Protein AF-A0A519ITE6-F1 (afdb_monomer_lite)

Radius of gyration: 18.7 Å; chains: 1; bounding box: 41×20×50 Å

Foldseek 3Di:
DVLLVVLLVLLVVLLVLLVVLVVLVVVLVVCVVVVHDPVVSVVSVVVNVVCVVVNVVSNVSSVVSNVCSVVSSVVVVVVCVVVPD

pLDDT: mean 76.42, std 9.8, range [41.59, 87.0]

Sequence (85 aa):
MLALVLVRFLGLIGLLFGILWFATLLLAGVISAVGVPEWVTTAIWGYTAHGFLSGPLWFAAGMLLLKMSGPLSQFVAKGTQNDGV

Structure (mmCIF, N/CA/C/O backbone):
data_AF-A0A519ITE6-F1
#
_entry.id   AF-A0A519ITE6-F1
#
loop_
_atom_site.group_PDB
_atom_site.id
_atom_site.type_symbol
_atom_site.label_atom_id
_atom_site.label_alt_id
_atom_site.label_comp_id
_atom_site.label_asym_id
_atom_site.label_entity_id
_atom_site.label_seq_id
_atom_site.pdbx_PDB_ins_code
_atom_site.Cartn_x
_atom_site.Cartn_y
_atom_site.Cartn_z
_atom_site.occupancy
_atom_site.B_iso_or_equiv
_atom_site.auth_seq_id
_atom_site.auth_comp_id
_atom_site.auth_asym_id
_atom_site.auth_atom_id
_atom_site.pdbx_PDB_model_num
ATOM 1 N N . MET A 1 1 ? -21.916 -4.204 18.981 1.00 59.94 1 MET A N 1
ATOM 2 C CA . MET A 1 1 ? -21.582 -5.144 17.881 1.00 59.94 1 MET A CA 1
ATOM 3 C C . MET A 1 1 ? -21.354 -4.438 16.546 1.00 59.94 1 MET A C 1
ATOM 5 O O . MET A 1 1 ? -20.317 -4.672 15.943 1.00 59.94 1 MET A O 1
ATOM 9 N N . LEU A 1 2 ? -22.255 -3.551 16.110 1.00 72.38 2 LEU A N 1
ATOM 10 C CA . LEU A 1 2 ? -22.194 -2.899 14.791 1.00 72.38 2 LEU A CA 1
ATOM 11 C C . LEU A 1 2 ? -20.900 -2.083 14.550 1.00 72.38 2 LEU A C 1
ATOM 13 O O . LEU A 1 2 ? -20.284 -2.207 13.497 1.00 72.38 2 LEU A O 1
ATOM 17 N N . ALA A 1 3 ? -20.406 -1.363 15.567 1.00 67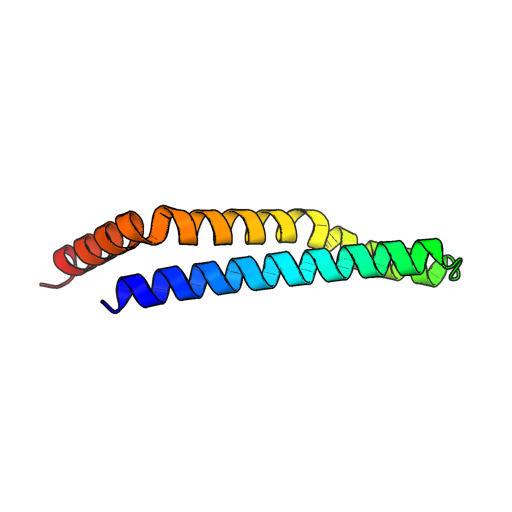.75 3 ALA A N 1
ATOM 18 C CA . ALA A 1 3 ? -19.144 -0.613 15.494 1.00 67.75 3 ALA A CA 1
ATOM 19 C C . ALA A 1 3 ? -17.907 -1.498 15.237 1.00 67.75 3 ALA A C 1
ATOM 21 O O . ALA A 1 3 ? -17.013 -1.122 14.486 1.00 67.75 3 ALA A O 1
ATOM 22 N N . LEU A 1 4 ? -17.858 -2.702 15.814 1.00 72.75 4 LEU A N 1
ATOM 23 C CA . LEU A 1 4 ? -16.735 -3.627 15.628 1.00 72.75 4 LEU A CA 1
ATOM 24 C C . LEU A 1 4 ? -16.722 -4.219 14.212 1.00 72.75 4 LEU A C 1
ATOM 26 O O . LEU A 1 4 ? -15.653 -4.400 13.629 1.00 72.75 4 LEU A O 1
ATOM 30 N N . VAL A 1 5 ? -17.904 -4.473 13.641 1.00 79.12 5 VAL A N 1
ATOM 31 C CA . VAL A 1 5 ? -18.050 -4.925 12.249 1.00 79.12 5 VAL A CA 1
ATOM 32 C C . VAL A 1 5 ? -17.605 -3.829 11.279 1.00 79.12 5 VAL A C 1
ATOM 34 O O . VAL A 1 5 ? -16.816 -4.111 10.383 1.00 79.12 5 VAL A O 1
ATOM 37 N N . LEU A 1 6 ? -18.023 -2.578 11.501 1.00 77.38 6 LEU A N 1
ATOM 38 C CA . LEU A 1 6 ? -17.618 -1.426 10.683 1.00 77.38 6 LEU A CA 1
ATOM 39 C C . LEU A 1 6 ? -16.103 -1.200 10.686 1.00 77.38 6 LEU A C 1
ATOM 41 O O . LEU A 1 6 ? -15.501 -1.068 9.623 1.00 77.38 6 LEU A O 1
ATOM 45 N N . VAL A 1 7 ? -15.468 -1.206 11.861 1.00 76.06 7 VAL A N 1
ATOM 46 C CA . VAL A 1 7 ? -14.013 -0.995 11.974 1.00 76.06 7 VAL A CA 1
ATOM 47 C C . VAL A 1 7 ? -13.237 -2.104 11.260 1.00 76.06 7 VAL A C 1
ATOM 49 O O . VAL A 1 7 ? -12.269 -1.828 10.551 1.00 76.06 7 VAL A O 1
ATOM 52 N N . ARG A 1 8 ? -13.679 -3.362 11.385 1.00 78.75 8 ARG A N 1
ATOM 53 C CA . ARG A 1 8 ? -13.068 -4.483 10.655 1.00 78.75 8 ARG A CA 1
ATOM 54 C C . ARG A 1 8 ? -13.294 -4.387 9.149 1.00 78.75 8 ARG A C 1
ATOM 56 O O . ARG A 1 8 ? -12.372 -4.672 8.395 1.00 78.75 8 ARG A O 1
ATOM 63 N N . PHE A 1 9 ? -14.478 -3.961 8.717 1.00 83.56 9 PHE A N 1
ATOM 64 C CA . PHE A 1 9 ? -14.794 -3.767 7.305 1.00 83.56 9 PHE A CA 1
ATOM 65 C C . PHE A 1 9 ? -13.916 -2.680 6.668 1.00 83.56 9 PHE A C 1
ATOM 67 O O . PHE A 1 9 ? -13.302 -2.930 5.633 1.00 83.56 9 PHE A O 1
ATOM 74 N N . LEU A 1 10 ? -13.749 -1.523 7.322 1.00 82.06 10 LEU A N 1
ATOM 75 C CA . LEU A 1 10 ? -12.815 -0.487 6.858 1.00 82.06 10 LEU A CA 1
ATOM 76 C C . LEU A 1 10 ? -11.363 -0.983 6.830 1.00 82.06 10 LEU A C 1
ATOM 78 O O . LEU A 1 10 ? -10.640 -0.715 5.872 1.00 82.06 10 LEU A O 1
ATOM 82 N N . GLY A 1 11 ? -10.941 -1.727 7.856 1.00 78.19 11 GLY A N 1
ATOM 83 C CA . GLY A 1 11 ? -9.606 -2.322 7.899 1.00 78.19 11 GLY A CA 1
ATOM 84 C C . GLY A 1 11 ? -9.349 -3.283 6.732 1.00 78.19 11 GLY A C 1
ATOM 85 O O . GLY A 1 11 ? -8.295 -3.217 6.101 1.00 78.19 11 GLY A O 1
ATOM 86 N N . LEU A 1 12 ? -10.332 -4.125 6.394 1.00 84.56 12 LEU A N 1
ATOM 87 C CA . LEU A 1 12 ? -10.276 -5.034 5.243 1.00 84.56 12 LEU A CA 1
ATOM 88 C C . LEU A 1 12 ? -10.234 -4.287 3.907 1.00 84.56 12 LEU A C 1
ATOM 90 O O . LEU A 1 12 ? -9.478 -4.688 3.026 1.00 84.56 12 LEU A O 1
ATOM 94 N N . ILE A 1 13 ? -10.990 -3.196 3.762 1.00 86.81 13 ILE A N 1
ATOM 95 C CA . ILE A 1 13 ? -10.947 -2.345 2.564 1.00 86.81 13 ILE A CA 1
ATOM 96 C C . ILE A 1 13 ? -9.551 -1.739 2.379 1.00 86.81 13 ILE A C 1
ATOM 98 O O . ILE A 1 13 ? -8.993 -1.810 1.285 1.00 86.81 13 ILE A O 1
ATOM 102 N N . GLY A 1 14 ? -8.957 -1.188 3.442 1.00 81.56 14 GLY A N 1
ATOM 103 C CA . GLY A 1 14 ? -7.597 -0.643 3.377 1.00 81.56 14 GLY A CA 1
ATOM 104 C C . GLY A 1 14 ? -6.561 -1.703 2.996 1.00 81.56 14 GLY A C 1
ATOM 105 O O . GLY A 1 14 ? -5.671 -1.451 2.183 1.00 81.56 14 GLY A O 1
ATOM 106 N N . LEU A 1 15 ? -6.725 -2.923 3.509 1.00 84.56 15 LEU A N 1
ATOM 107 C CA . LEU A 1 15 ? -5.858 -4.052 3.182 1.00 84.56 15 LEU A CA 1
ATOM 108 C C . LEU A 1 15 ? -6.032 -4.499 1.718 1.00 84.56 15 LEU A C 1
ATOM 110 O O . LEU A 1 15 ? -5.036 -4.726 1.034 1.00 84.56 15 LEU A O 1
ATOM 114 N N . LEU A 1 16 ? -7.269 -4.540 1.210 1.00 86.81 16 LEU A N 1
ATOM 115 C CA . LEU A 1 16 ? -7.576 -4.800 -0.202 1.00 86.81 16 LEU A CA 1
ATOM 116 C C . LEU A 1 16 ? -6.912 -3.779 -1.130 1.00 86.81 16 LEU A C 1
ATOM 118 O O . LEU A 1 16 ? -6.250 -4.175 -2.088 1.00 86.81 16 LEU A O 1
ATOM 122 N N . PHE A 1 17 ? -7.033 -2.482 -0.832 1.00 84.62 17 PHE A N 1
ATOM 123 C CA . PHE A 1 17 ? -6.366 -1.436 -1.613 1.00 84.62 17 PHE A CA 1
ATOM 124 C C . PHE A 1 17 ? -4.840 -1.563 -1.566 1.00 84.62 17 PHE A C 1
ATOM 126 O O . PHE A 1 17 ? -4.182 -1.410 -2.596 1.00 84.62 17 PHE A O 1
ATOM 133 N N . GLY A 1 18 ? -4.278 -1.913 -0.407 1.00 82.56 18 GLY A N 1
ATOM 134 C CA . GLY A 1 18 ? -2.850 -2.189 -0.260 1.00 82.56 18 GLY A CA 1
ATOM 135 C C . GLY A 1 18 ? -2.361 -3.373 -1.106 1.00 82.56 18 GLY A C 1
ATOM 136 O O . GLY A 1 18 ? -1.336 -3.270 -1.779 1.00 82.56 18 GLY A O 1
ATOM 137 N N . ILE A 1 19 ? -3.107 -4.484 -1.125 1.00 85.44 19 ILE A N 1
ATOM 138 C CA . ILE A 1 19 ? -2.785 -5.661 -1.952 1.00 85.44 19 ILE A CA 1
ATOM 139 C C . ILE A 1 19 ? -2.888 -5.325 -3.441 1.00 85.44 19 ILE A C 1
ATOM 141 O O . ILE A 1 19 ? -2.014 -5.702 -4.221 1.00 85.44 19 ILE A O 1
ATOM 145 N N . LEU A 1 20 ? -3.941 -4.612 -3.842 1.00 85.88 20 LEU A N 1
ATOM 146 C CA . LEU A 1 20 ? -4.168 -4.251 -5.240 1.00 85.88 20 LEU A CA 1
ATOM 147 C C . LEU A 1 20 ? -3.050 -3.340 -5.763 1.00 85.88 20 LEU A C 1
ATOM 149 O O . LEU A 1 20 ? -2.547 -3.552 -6.865 1.00 85.88 20 LEU A O 1
ATOM 153 N N . TRP A 1 21 ? -2.581 -2.406 -4.934 1.00 85.44 21 TRP A N 1
ATOM 154 C CA . TRP A 1 21 ? -1.391 -1.614 -5.229 1.00 85.44 21 TRP A CA 1
ATOM 155 C C . TRP A 1 21 ? -0.134 -2.480 -5.400 1.00 85.44 21 TRP A C 1
ATOM 157 O O . TRP A 1 21 ? 0.601 -2.329 -6.379 1.00 85.44 21 TRP A O 1
ATOM 167 N N . PHE A 1 22 ? 0.103 -3.433 -4.496 1.00 84.69 22 PHE A N 1
ATOM 168 C CA . PHE A 1 22 ? 1.262 -4.322 -4.595 1.00 84.69 22 PHE A CA 1
ATOM 169 C C . PHE A 1 22 ? 1.229 -5.160 -5.883 1.00 84.69 22 PHE A C 1
ATOM 171 O O . PHE A 1 22 ? 2.247 -5.305 -6.560 1.00 84.69 22 PHE A O 1
ATOM 178 N N . ALA A 1 23 ? 0.045 -5.641 -6.274 1.00 86.00 23 ALA A N 1
ATOM 179 C CA . ALA A 1 23 ? -0.157 -6.341 -7.537 1.00 86.00 23 ALA A CA 1
ATOM 180 C C . ALA A 1 23 ? 0.160 -5.446 -8.749 1.00 86.00 23 ALA A C 1
ATOM 182 O O . ALA A 1 23 ? 0.832 -5.901 -9.675 1.00 86.00 23 ALA A O 1
ATOM 183 N N . THR A 1 24 ? -0.253 -4.171 -8.738 1.00 84.12 24 THR A N 1
ATOM 184 C CA . THR A 1 24 ? 0.087 -3.231 -9.823 1.00 84.12 24 THR A CA 1
ATOM 185 C C . THR A 1 24 ? 1.586 -2.957 -9.931 1.00 84.12 24 THR A C 1
ATOM 187 O O . THR A 1 24 ? 2.108 -2.909 -11.043 1.00 84.12 24 THR A O 1
ATOM 190 N N . LEU A 1 25 ? 2.300 -2.859 -8.805 1.00 84.69 25 LEU A N 1
ATOM 191 C CA . LEU A 1 25 ? 3.757 -2.702 -8.808 1.00 84.69 25 LEU A CA 1
ATOM 192 C C . LEU A 1 25 ? 4.473 -3.928 -9.367 1.00 84.69 25 LEU A C 1
ATOM 194 O O . LEU A 1 25 ? 5.393 -3.792 -10.172 1.00 84.69 25 LEU A O 1
ATOM 198 N N . LEU A 1 26 ? 4.043 -5.123 -8.957 1.00 85.69 26 LEU A N 1
ATOM 199 C CA . LEU A 1 26 ? 4.581 -6.371 -9.489 1.00 85.69 26 LEU A CA 1
ATOM 200 C C . LEU A 1 26 ? 4.363 -6.458 -10.997 1.00 85.69 26 LEU A C 1
ATOM 202 O O . LEU A 1 26 ? 5.299 -6.767 -11.729 1.00 85.69 26 LEU A O 1
ATOM 206 N N . LEU A 1 27 ? 3.158 -6.134 -11.468 1.00 85.31 27 LEU A N 1
ATOM 207 C CA . LEU A 1 27 ? 2.843 -6.136 -12.892 1.00 85.31 27 LEU A CA 1
ATOM 208 C C . LEU A 1 27 ? 3.718 -5.136 -13.663 1.00 85.31 27 LEU A C 1
ATOM 210 O O . LEU A 1 27 ? 4.279 -5.491 -14.697 1.00 85.31 27 LEU A O 1
ATOM 214 N N . ALA A 1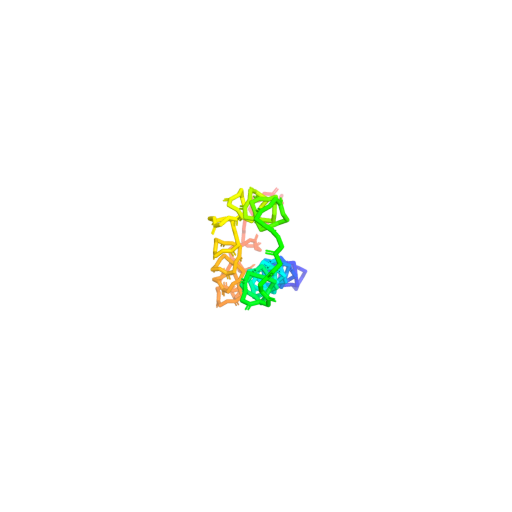 28 ? 3.895 -3.918 -13.142 1.00 83.44 28 ALA A N 1
ATOM 215 C CA . ALA A 1 28 ? 4.769 -2.908 -13.737 1.00 83.44 28 ALA A CA 1
ATOM 216 C C . ALA A 1 28 ? 6.234 -3.375 -13.807 1.00 83.44 28 ALA A C 1
ATOM 218 O O . ALA A 1 28 ? 6.895 -3.197 -14.835 1.00 83.44 28 ALA A O 1
ATOM 219 N N . GLY A 1 29 ? 6.727 -4.022 -12.747 1.00 84.25 29 GLY A N 1
ATOM 220 C CA . GLY A 1 29 ? 8.063 -4.617 -12.706 1.00 84.25 29 GLY A CA 1
ATOM 221 C C . GLY A 1 29 ? 8.234 -5.746 -13.724 1.00 84.25 29 GLY A C 1
ATOM 222 O O . GLY A 1 29 ? 9.212 -5.751 -14.468 1.00 84.25 29 GLY A O 1
ATOM 223 N N . VAL A 1 30 ? 7.258 -6.654 -13.820 1.00 87.00 30 VAL A N 1
ATOM 224 C CA . VAL A 1 30 ? 7.262 -7.752 -14.801 1.00 87.00 30 VAL A CA 1
ATOM 225 C C . VAL A 1 30 ? 7.243 -7.205 -16.227 1.00 87.00 30 VAL A C 1
ATOM 227 O O . VAL A 1 30 ? 8.067 -7.612 -17.039 1.00 87.00 30 VAL A O 1
ATOM 230 N N . ILE A 1 31 ? 6.369 -6.244 -16.534 1.00 84.81 31 ILE A N 1
ATOM 231 C CA . ILE A 1 31 ? 6.297 -5.629 -17.869 1.00 84.81 31 ILE A CA 1
ATOM 232 C C . ILE A 1 31 ? 7.620 -4.937 -18.223 1.00 84.81 31 ILE A C 1
ATOM 234 O O . ILE A 1 31 ? 8.096 -5.055 -19.350 1.00 84.81 31 ILE A O 1
ATOM 238 N N . SER A 1 32 ? 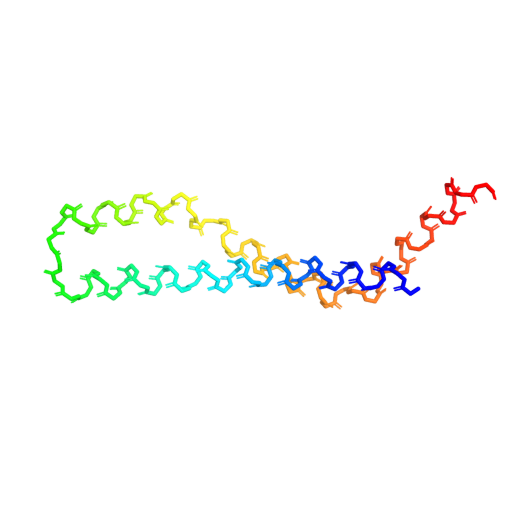8.255 -4.278 -17.252 1.00 82.31 32 SER A N 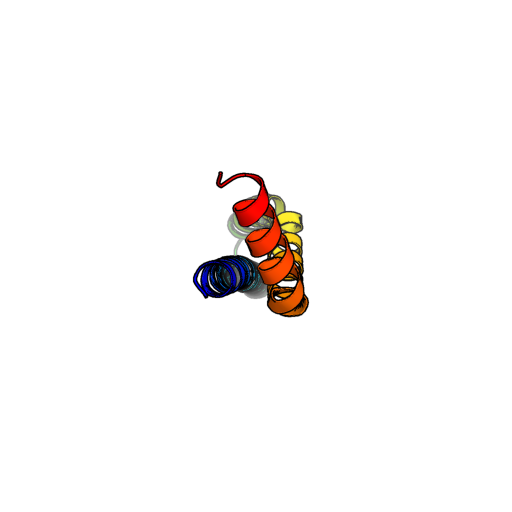1
ATOM 239 C CA . SER A 1 32 ? 9.572 -3.659 -17.451 1.00 82.31 32 SER A CA 1
ATOM 240 C C . SER A 1 32 ? 10.677 -4.698 -17.684 1.00 82.31 32 SER A C 1
ATOM 242 O O . SER A 1 32 ? 11.586 -4.458 -18.472 1.00 82.31 32 SER A O 1
ATOM 244 N N . ALA A 1 33 ? 10.589 -5.869 -17.045 1.00 83.56 33 ALA A N 1
ATOM 245 C CA . ALA A 1 33 ? 11.563 -6.953 -17.185 1.00 83.56 33 ALA A CA 1
ATOM 246 C C . ALA A 1 33 ? 11.415 -7.755 -18.492 1.00 83.56 33 ALA A C 1
ATOM 248 O O . ALA A 1 33 ? 12.394 -8.315 -18.977 1.00 83.56 33 ALA A O 1
ATOM 249 N N . VAL A 1 34 ? 10.215 -7.798 -19.082 1.00 86.81 34 VAL A N 1
ATOM 250 C CA . VAL A 1 34 ? 9.922 -8.534 -20.331 1.00 86.81 34 VAL A CA 1
ATOM 251 C C . VAL A 1 34 ? 10.445 -7.801 -21.587 1.00 86.81 34 VAL A C 1
ATOM 253 O O . VAL A 1 34 ? 10.320 -8.306 -22.698 1.00 86.81 34 VAL A O 1
ATOM 256 N N . GLY A 1 35 ? 11.094 -6.639 -21.435 1.00 78.38 35 GLY A N 1
ATOM 257 C CA . GLY A 1 35 ? 11.708 -5.909 -22.553 1.00 78.38 35 GLY A CA 1
ATOM 258 C C . GLY A 1 35 ? 10.689 -5.193 -23.441 1.00 78.38 35 GLY A C 1
ATOM 259 O O . GLY A 1 35 ? 10.884 -5.056 -24.647 1.00 78.38 35 GLY A O 1
ATOM 260 N N . VAL A 1 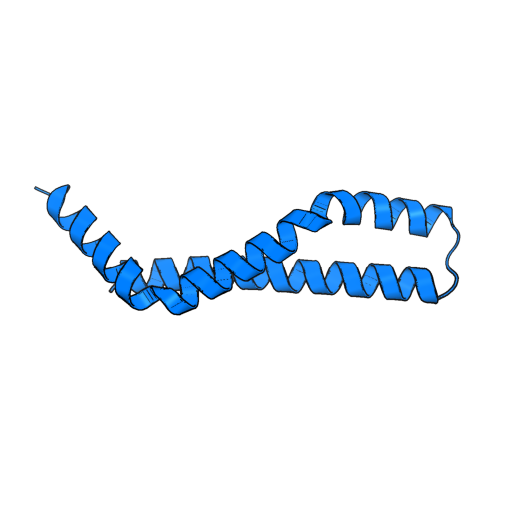36 ? 9.575 -4.767 -22.848 1.00 83.56 36 VAL A N 1
ATOM 261 C CA . VAL A 1 36 ? 8.505 -4.039 -23.535 1.00 83.56 36 VAL A CA 1
ATOM 262 C C . VAL A 1 36 ? 8.998 -2.632 -23.929 1.00 83.56 36 VAL A C 1
ATOM 264 O O . VAL A 1 36 ? 9.804 -2.051 -23.197 1.00 83.56 36 VAL A O 1
ATOM 267 N N . PRO A 1 37 ? 8.547 -2.067 -25.071 1.00 84.81 37 PRO A N 1
ATOM 268 C CA . PRO A 1 37 ? 9.001 -0.762 -25.544 1.00 84.81 37 PRO A CA 1
ATOM 269 C C . PRO A 1 37 ? 8.918 0.354 -24.497 1.00 84.81 37 PRO A C 1
ATOM 271 O O . PRO A 1 37 ? 7.966 0.423 -23.718 1.00 84.81 37 PRO A O 1
ATOM 274 N N . GLU A 1 38 ? 9.883 1.275 -24.541 1.00 81.81 38 GLU A N 1
ATOM 275 C CA . GLU A 1 38 ? 10.074 2.321 -23.527 1.00 81.81 38 GLU A CA 1
ATOM 276 C C . GLU A 1 38 ? 8.848 3.226 -23.332 1.00 81.81 38 GLU A C 1
ATOM 278 O O . GLU A 1 38 ? 8.561 3.660 -22.219 1.00 81.81 38 GLU A O 1
ATOM 283 N N . TRP A 1 39 ? 8.065 3.459 -24.390 1.00 82.25 39 TRP A N 1
ATOM 284 C CA . TRP A 1 39 ? 6.823 4.235 -24.324 1.00 82.25 39 TRP A CA 1
ATOM 285 C C . TRP A 1 39 ? 5.726 3.549 -23.489 1.00 82.25 39 TRP A C 1
ATOM 287 O O . TRP A 1 39 ? 4.902 4.226 -22.875 1.00 82.25 39 TRP A O 1
ATOM 297 N N . VAL A 1 40 ? 5.719 2.213 -23.422 1.00 81.88 40 VAL A N 1
ATOM 298 C CA . VAL A 1 40 ? 4.778 1.445 -22.588 1.00 81.88 40 VAL A CA 1
ATOM 299 C C . VAL A 1 40 ? 5.213 1.493 -21.129 1.00 81.88 40 VAL A C 1
ATOM 301 O O . VAL A 1 40 ? 4.390 1.714 -20.241 1.00 81.88 40 VAL A O 1
ATOM 304 N N . THR A 1 41 ? 6.508 1.307 -20.863 1.00 82.19 41 THR A N 1
ATOM 305 C CA . THR A 1 41 ? 7.039 1.324 -19.496 1.00 82.19 41 THR A CA 1
ATOM 306 C C . THR A 1 41 ? 6.922 2.714 -18.879 1.00 82.19 41 THR A C 1
ATOM 308 O O . THR A 1 41 ? 6.454 2.817 -17.747 1.00 82.19 41 THR A O 1
ATOM 311 N N . THR A 1 42 ? 7.227 3.791 -19.611 1.00 82.56 42 THR A N 1
ATOM 312 C CA . THR A 1 42 ? 7.022 5.170 -19.118 1.00 82.56 42 THR A CA 1
ATOM 313 C C . THR A 1 42 ? 5.559 5.481 -18.822 1.00 82.56 42 THR A C 1
ATOM 315 O O . THR A 1 42 ? 5.279 6.089 -17.789 1.00 82.56 42 THR A O 1
ATOM 318 N N . ALA A 1 43 ? 4.615 5.027 -19.654 1.00 83.00 43 ALA A N 1
ATOM 319 C CA . ALA A 1 43 ? 3.191 5.190 -19.367 1.00 83.00 43 ALA A CA 1
ATOM 320 C C . ALA A 1 43 ? 2.796 4.474 -18.063 1.00 83.00 43 ALA A C 1
ATOM 322 O O . ALA A 1 43 ? 2.204 5.086 -17.172 1.00 83.00 43 ALA A O 1
ATOM 323 N N . ILE A 1 44 ? 3.181 3.204 -17.905 1.00 83.06 44 ILE A N 1
ATOM 324 C CA . ILE A 1 44 ? 2.863 2.403 -16.712 1.00 83.06 44 ILE A CA 1
ATOM 325 C C . ILE A 1 44 ? 3.489 3.012 -15.456 1.00 83.06 44 ILE A C 1
ATOM 327 O O . ILE A 1 44 ? 2.804 3.178 -14.444 1.00 83.06 44 ILE A O 1
ATOM 331 N N . TRP A 1 45 ? 4.768 3.383 -15.505 1.00 81.94 45 TRP A N 1
ATOM 332 C CA . TRP A 1 45 ? 5.450 4.011 -14.375 1.00 81.94 45 TRP A CA 1
ATOM 333 C C . TRP A 1 45 ? 4.887 5.395 -14.052 1.00 81.94 45 TRP A C 1
ATOM 335 O O . TRP A 1 45 ? 4.798 5.730 -12.875 1.00 81.94 45 TRP A O 1
ATOM 345 N N . GLY A 1 46 ? 4.413 6.158 -15.041 1.00 80.38 46 GLY A N 1
ATOM 346 C CA . GLY A 1 46 ? 3.716 7.428 -14.816 1.00 80.38 46 GLY A CA 1
ATOM 347 C C . GLY A 1 46 ? 2.441 7.269 -13.979 1.00 80.38 46 GLY A C 1
ATOM 348 O O . GLY A 1 46 ? 2.226 8.019 -13.021 1.00 80.38 46 GLY A O 1
ATOM 349 N N . TYR A 1 47 ? 1.629 6.248 -14.270 1.00 75.25 47 TYR A N 1
ATOM 350 C CA . TYR A 1 47 ? 0.448 5.915 -13.461 1.00 75.25 47 TYR A CA 1
ATOM 351 C C . TYR A 1 47 ? 0.821 5.327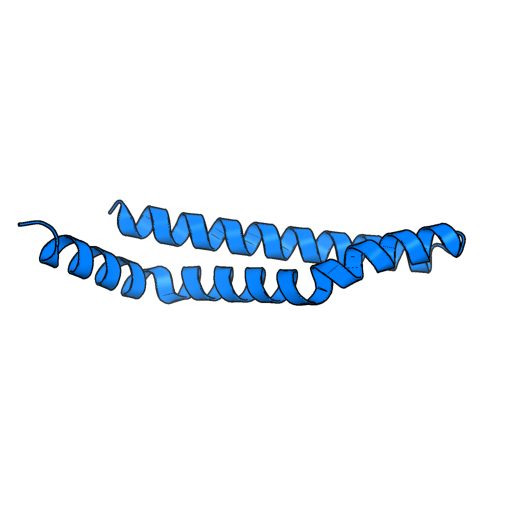 -12.094 1.00 75.25 47 TYR A C 1
ATOM 353 O O . TYR A 1 47 ? 0.214 5.664 -11.078 1.00 75.25 47 TYR A O 1
ATOM 361 N N . THR A 1 48 ? 1.852 4.486 -12.049 1.00 75.25 48 THR A N 1
ATOM 362 C CA . THR A 1 48 ? 2.287 3.809 -10.818 1.00 75.25 48 THR A CA 1
ATOM 363 C C . THR A 1 48 ? 2.948 4.783 -9.833 1.00 75.25 48 THR A C 1
ATOM 365 O O . THR A 1 48 ? 2.758 4.659 -8.623 1.00 75.25 48 THR A O 1
ATOM 368 N N . ALA A 1 49 ? 3.652 5.806 -10.330 1.00 72.19 49 ALA A N 1
ATOM 369 C CA . ALA A 1 49 ? 4.281 6.853 -9.523 1.00 72.19 49 ALA A CA 1
ATOM 370 C C . ALA A 1 49 ? 3.255 7.690 -8.741 1.00 72.19 49 ALA A C 1
ATOM 372 O O . ALA A 1 49 ? 3.479 7.993 -7.571 1.00 72.19 49 ALA A O 1
ATOM 373 N N . HIS A 1 50 ? 2.093 7.987 -9.336 1.00 67.19 50 HIS A N 1
ATOM 374 C CA . HIS A 1 50 ? 1.000 8.681 -8.640 1.00 67.19 50 HIS A CA 1
ATOM 375 C C . HIS A 1 50 ? 0.439 7.863 -7.464 1.00 67.19 50 HIS A C 1
ATOM 377 O O . HIS A 1 50 ? -0.026 8.427 -6.475 1.00 67.19 50 HIS A O 1
ATOM 383 N N . GLY A 1 51 ? 0.508 6.531 -7.547 1.00 67.00 51 GLY A N 1
ATOM 384 C CA . GLY A 1 51 ? 0.072 5.619 -6.491 1.00 67.00 51 GLY A CA 1
ATOM 385 C C . GLY A 1 51 ? 1.164 5.220 -5.495 1.00 67.00 51 GLY A C 1
ATOM 386 O O . GLY A 1 51 ? 0.868 4.504 -4.542 1.00 67.00 51 GLY A O 1
ATOM 387 N N . PHE A 1 52 ? 2.421 5.632 -5.685 1.00 70.31 52 PHE A N 1
ATOM 388 C CA . PHE A 1 52 ? 3.565 5.024 -4.989 1.00 70.31 52 PHE A CA 1
ATOM 389 C C . PHE A 1 52 ? 3.524 5.209 -3.465 1.00 70.31 52 PHE A C 1
ATOM 391 O O . PHE A 1 52 ? 3.884 4.305 -2.716 1.00 70.31 52 PHE A O 1
ATOM 398 N N . LEU A 1 53 ? 3.037 6.362 -2.999 1.00 70.44 53 LEU A N 1
ATOM 399 C CA . LEU A 1 53 ? 2.885 6.655 -1.570 1.00 70.44 53 LEU A CA 1
ATOM 400 C C . LEU A 1 53 ? 1.536 6.207 -0.997 1.00 70.44 53 LEU A C 1
ATOM 402 O O . LEU A 1 53 ? 1.454 5.927 0.197 1.00 70.44 53 LEU A O 1
ATOM 406 N N . SER A 1 54 ? 0.479 6.128 -1.809 1.00 76.12 54 SER A N 1
ATOM 407 C CA . SER A 1 54 ? -0.869 5.837 -1.309 1.00 76.12 54 SER A CA 1
ATOM 408 C C . SER A 1 54 ? -1.030 4.368 -0.919 1.00 76.12 54 SER A C 1
ATOM 410 O O . SER A 1 54 ? -1.581 4.079 0.141 1.00 76.12 54 SER A O 1
ATOM 412 N N . GLY A 1 55 ? -0.499 3.437 -1.712 1.00 76.56 55 GLY A N 1
ATOM 413 C CA . GLY A 1 55 ? -0.608 1.998 -1.455 1.00 76.56 55 GLY A CA 1
ATOM 414 C C . GLY A 1 55 ? -0.057 1.528 -0.103 1.00 76.56 55 GLY A C 1
ATOM 415 O O . GLY A 1 55 ? -0.798 0.897 0.657 1.00 76.56 55 GLY A O 1
ATOM 416 N N . PRO A 1 56 ? 1.199 1.863 0.253 1.00 79.56 56 PRO A N 1
ATOM 417 C CA . PRO A 1 56 ? 1.772 1.522 1.553 1.00 79.56 56 PRO A CA 1
ATOM 418 C C . PRO A 1 56 ? 0.991 2.142 2.710 1.00 79.56 56 PRO A C 1
ATOM 420 O O . PRO A 1 56 ? 0.812 1.501 3.745 1.00 79.56 56 PRO A O 1
ATOM 423 N N . LEU A 1 57 ? 0.487 3.367 2.522 1.00 84.25 57 LEU A N 1
ATOM 424 C CA . LEU A 1 57 ? -0.320 4.064 3.519 1.00 84.25 57 LEU A CA 1
ATOM 425 C C . LEU A 1 57 ? -1.639 3.326 3.780 1.00 84.25 57 LEU A C 1
ATOM 427 O O . LEU A 1 57 ? -1.987 3.089 4.934 1.00 84.25 57 LEU A O 1
ATOM 431 N N . TRP A 1 58 ? -2.342 2.915 2.720 1.00 79.44 58 TRP A N 1
ATOM 432 C CA . TRP A 1 58 ? -3.585 2.142 2.809 1.00 79.44 58 TRP A CA 1
ATOM 433 C C . TRP A 1 58 ? -3.367 0.776 3.456 1.00 79.44 58 TRP A C 1
ATOM 435 O O . TRP A 1 58 ? -4.147 0.375 4.322 1.00 79.44 58 TRP A O 1
ATOM 445 N N . PHE A 1 59 ? -2.276 0.094 3.104 1.00 79.44 59 PHE A N 1
ATOM 446 C CA . PHE A 1 59 ? -1.923 -1.189 3.703 1.00 79.44 59 PHE A CA 1
ATOM 447 C C . PHE A 1 59 ? -1.608 -1.055 5.200 1.00 79.44 59 PHE A C 1
ATOM 449 O O . PHE A 1 59 ? -2.145 -1.805 6.020 1.00 79.44 59 PHE A O 1
ATOM 456 N N . ALA A 1 60 ? -0.782 -0.071 5.571 1.00 82.44 60 ALA A N 1
ATOM 457 C CA . ALA A 1 60 ? -0.427 0.202 6.960 1.00 82.44 60 ALA A CA 1
ATOM 458 C C . ALA A 1 60 ? -1.654 0.622 7.781 1.00 82.44 60 ALA A C 1
ATOM 460 O O . ALA A 1 60 ? -1.876 0.077 8.862 1.00 82.44 60 ALA A O 1
ATOM 461 N N . ALA A 1 61 ? -2.488 1.521 7.252 1.00 80.56 61 ALA A N 1
ATOM 462 C CA . ALA A 1 61 ? -3.725 1.956 7.895 1.00 80.56 61 ALA A CA 1
ATOM 463 C C . ALA A 1 61 ? -4.717 0.795 8.069 1.00 80.56 61 ALA A C 1
ATOM 465 O O . ALA A 1 61 ? -5.276 0.631 9.153 1.00 80.56 61 ALA A O 1
ATOM 466 N N . GLY A 1 62 ? -4.892 -0.051 7.048 1.00 79.25 62 GLY A N 1
ATOM 467 C CA . GLY A 1 62 ? -5.746 -1.239 7.110 1.00 79.25 62 GLY A CA 1
ATOM 468 C C . GLY A 1 62 ? -5.278 -2.244 8.166 1.00 79.25 62 GLY A C 1
ATOM 469 O O . GLY A 1 62 ? -6.071 -2.687 9.000 1.00 79.25 62 GLY A O 1
ATOM 470 N N . MET A 1 63 ? -3.976 -2.546 8.207 1.00 82.00 63 MET A N 1
ATOM 471 C CA . MET A 1 63 ? -3.397 -3.414 9.240 1.00 82.00 63 MET A CA 1
ATOM 472 C C . MET A 1 63 ? -3.538 -2.831 10.646 1.00 82.00 63 MET A C 1
ATOM 474 O O . MET A 1 63 ? -3.862 -3.561 11.586 1.00 82.00 63 MET A O 1
ATOM 478 N N . LEU A 1 64 ? -3.296 -1.531 10.804 1.00 82.88 64 LEU A N 1
ATOM 479 C CA . LEU A 1 64 ? -3.367 -0.853 12.094 1.00 82.88 64 LEU A CA 1
ATOM 480 C C . LEU A 1 64 ? -4.816 -0.816 12.605 1.00 82.88 64 LEU A C 1
ATOM 482 O O . LEU A 1 64 ? -5.058 -1.168 13.760 1.00 82.88 64 LEU A O 1
ATOM 486 N N . LEU A 1 65 ? -5.786 -0.533 11.730 1.00 79.88 65 LEU A N 1
ATOM 487 C CA . LEU A 1 65 ? -7.220 -0.616 12.028 1.00 79.88 65 LEU A CA 1
ATOM 488 C C . LEU A 1 65 ? -7.653 -2.025 12.444 1.00 79.88 65 LEU A C 1
ATOM 490 O O . LEU A 1 65 ? -8.412 -2.172 13.401 1.00 79.88 65 LEU A O 1
ATOM 494 N N . LEU A 1 66 ? -7.158 -3.072 11.777 1.00 76.88 66 LEU A N 1
ATOM 495 C CA . LEU A 1 66 ? -7.474 -4.454 12.148 1.00 76.88 66 LEU A CA 1
ATOM 496 C C . LEU A 1 66 ? -6.851 -4.843 13.492 1.00 76.88 66 LEU A C 1
ATOM 498 O O . LEU A 1 66 ? -7.549 -5.406 14.344 1.00 76.88 66 LEU A O 1
ATOM 502 N N . LYS A 1 67 ? -5.578 -4.495 13.721 1.00 78.25 67 LYS A N 1
ATOM 503 C CA . LYS A 1 67 ? -4.876 -4.759 14.989 1.00 78.25 67 LYS A CA 1
ATOM 504 C C . LYS A 1 67 ? -5.510 -4.023 16.166 1.00 78.25 67 LYS A C 1
ATOM 506 O O . LYS A 1 67 ? -5.656 -4.601 17.238 1.00 78.25 67 LYS A O 1
ATOM 511 N N . MET A 1 68 ? -5.919 -2.773 15.967 1.00 75.06 68 MET A N 1
ATOM 512 C CA . MET A 1 68 ? -6.529 -1.944 17.008 1.00 75.06 68 MET A CA 1
ATOM 513 C C . MET A 1 68 ? -8.064 -2.018 17.018 1.00 75.06 68 MET A C 1
ATOM 515 O O . MET A 1 68 ? -8.705 -1.274 17.758 1.00 75.06 68 MET A O 1
ATOM 519 N N . SER A 1 69 ? -8.670 -2.934 16.252 1.00 67.44 69 SER A N 1
ATOM 520 C CA . SER A 1 69 ? -10.129 -3.015 16.072 1.00 67.44 69 SER A CA 1
ATOM 521 C C . SER A 1 69 ? -10.911 -3.190 17.377 1.00 67.44 69 SER A C 1
ATOM 523 O O . SER A 1 69 ? -12.002 -2.640 17.515 1.00 67.44 69 SER A O 1
ATOM 525 N N . GLY A 1 70 ? -10.344 -3.893 18.360 1.00 69.56 70 GLY A N 1
ATOM 526 C CA . GLY A 1 70 ? -10.905 -4.015 19.709 1.00 69.56 70 GLY A CA 1
ATOM 527 C C . GLY A 1 70 ? -11.038 -2.658 20.414 1.00 69.56 70 GLY A C 1
ATOM 528 O O . GLY A 1 70 ? -12.166 -2.190 20.590 1.00 69.56 70 GLY A O 1
ATOM 529 N N . PRO A 1 71 ? -9.925 -1.995 20.779 1.00 72.25 71 PRO A N 1
ATOM 530 C CA . PRO A 1 71 ? -9.961 -0.712 21.482 1.00 72.25 71 PRO A CA 1
ATOM 531 C C . PRO A 1 71 ? -10.645 0.412 20.684 1.00 72.25 71 PRO A C 1
ATOM 533 O O . PRO A 1 71 ? -11.389 1.194 21.273 1.00 72.25 71 PRO A O 1
ATOM 536 N N . LEU A 1 72 ? -10.496 0.461 19.353 1.00 63.47 72 LEU A N 1
ATOM 537 C CA . LEU A 1 72 ? -11.204 1.442 18.512 1.00 63.47 72 LEU A CA 1
ATOM 538 C C . LEU A 1 72 ? -12.720 1.247 18.542 1.00 63.47 72 LEU A C 1
ATOM 540 O O . LEU A 1 72 ? -13.459 2.221 18.649 1.00 63.47 72 LEU A O 1
ATOM 544 N N . SER A 1 73 ? -13.200 0.003 18.493 1.00 62.03 73 SER A N 1
ATOM 545 C CA . SER A 1 73 ? -14.642 -0.258 18.558 1.00 62.03 73 SER A CA 1
ATOM 546 C C . SER A 1 73 ? -15.249 0.131 19.908 1.00 62.03 73 SER A C 1
ATOM 548 O O . SER A 1 73 ? -16.392 0.581 19.950 1.00 62.03 73 SER A O 1
ATOM 550 N N . GLN A 1 74 ? -14.484 0.007 20.999 1.00 66.00 74 GLN A N 1
ATOM 551 C CA . GLN A 1 74 ? -14.899 0.440 22.334 1.00 66.00 74 GLN A CA 1
ATOM 552 C C . GLN A 1 74 ? -14.886 1.967 22.471 1.00 66.00 74 GLN A C 1
ATOM 554 O O . GLN A 1 74 ? -15.794 2.523 23.085 1.00 66.00 74 GLN A O 1
ATOM 559 N N . PHE A 1 75 ? -13.902 2.646 21.874 1.00 70.06 75 PHE A N 1
ATOM 560 C CA . PHE A 1 75 ? -13.848 4.109 21.832 1.00 70.06 75 PHE A CA 1
ATOM 561 C C . PHE A 1 75 ? -15.011 4.695 21.024 1.00 70.06 75 PHE A C 1
ATOM 563 O O . PHE A 1 75 ? -15.716 5.571 21.518 1.00 70.06 75 PHE A O 1
ATOM 570 N N . VAL A 1 76 ? -15.271 4.160 19.826 1.00 67.19 76 VAL A N 1
ATOM 571 C CA . VAL A 1 76 ? -16.404 4.580 18.987 1.00 67.19 76 VAL A CA 1
ATOM 572 C C . VAL A 1 76 ? -17.727 4.313 19.704 1.00 67.19 76 VAL A C 1
ATOM 574 O O . VAL A 1 76 ? -18.558 5.208 19.772 1.00 67.19 76 VAL A O 1
ATOM 577 N N . ALA A 1 77 ? -17.899 3.137 20.319 1.00 65.00 77 ALA A N 1
ATOM 578 C CA . ALA A 1 77 ? -19.108 2.823 21.082 1.00 65.00 77 ALA A CA 1
ATOM 579 C C . ALA A 1 77 ? -19.327 3.760 22.287 1.00 65.00 77 ALA A C 1
ATOM 581 O O . ALA A 1 77 ? -20.467 4.135 22.552 1.00 65.00 77 ALA A O 1
ATOM 582 N N . LYS A 1 78 ? -18.258 4.170 22.987 1.00 64.19 78 LYS A N 1
ATOM 583 C CA . LYS A 1 78 ? -18.333 5.173 24.065 1.00 64.19 78 LYS A CA 1
ATOM 584 C C . LYS A 1 78 ? -18.668 6.571 23.547 1.00 64.19 78 LYS A C 1
ATOM 586 O O . LYS A 1 78 ? -19.458 7.261 24.176 1.00 64.19 78 LYS A O 1
ATOM 591 N N . GLY A 1 79 ? -18.096 6.977 22.413 1.00 60.16 79 GLY A N 1
ATOM 592 C CA . GLY A 1 79 ? -18.412 8.261 21.781 1.00 60.16 79 GLY A CA 1
ATOM 593 C C . GLY A 1 79 ? -19.886 8.352 21.387 1.00 60.16 79 GLY A C 1
ATOM 594 O O . GLY A 1 79 ? -20.555 9.320 21.724 1.00 60.16 79 GLY A O 1
ATOM 595 N N . THR A 1 80 ? -20.437 7.293 20.785 1.00 61.06 80 THR A N 1
ATOM 596 C CA . THR A 1 80 ? -21.859 7.262 20.400 1.00 61.06 80 THR A CA 1
ATOM 597 C C . THR A 1 80 ? -22.812 7.228 21.602 1.00 61.06 80 THR A C 1
ATOM 599 O O . THR A 1 80 ? -23.942 7.682 21.478 1.00 61.06 80 THR A O 1
ATOM 602 N N . GLN A 1 81 ? -22.382 6.716 22.763 1.00 57.41 81 GLN A N 1
ATOM 603 C CA . GLN A 1 81 ? -23.170 6.778 24.003 1.00 57.41 81 GLN A CA 1
ATOM 604 C C . GLN A 1 81 ? -23.169 8.166 24.659 1.00 57.41 81 GLN A C 1
ATOM 606 O O . GLN A 1 81 ? -24.115 8.476 25.366 1.00 57.41 81 GLN A O 1
ATOM 611 N N . ASN A 1 82 ? -22.141 8.992 24.437 1.00 55.16 82 ASN A N 1
ATOM 612 C CA . ASN A 1 82 ? -22.093 10.358 24.973 1.00 55.16 82 ASN A CA 1
ATOM 613 C C . ASN A 1 82 ? -22.838 11.380 24.098 1.00 55.16 82 ASN A C 1
ATOM 615 O O . ASN A 1 82 ? -23.309 12.380 24.626 1.00 55.16 82 ASN A O 1
ATOM 619 N N . ASP A 1 83 ? -22.963 11.127 22.791 1.00 53.25 83 ASP A N 1
ATOM 620 C CA . ASP A 1 83 ? -23.715 11.993 21.865 1.00 53.25 83 ASP A CA 1
ATOM 621 C C . ASP A 1 83 ? -25.174 11.534 21.658 1.00 53.25 83 ASP A C 1
ATOM 623 O O . ASP A 1 83 ? -25.967 12.214 21.006 1.00 53.25 83 ASP A O 1
ATOM 627 N N . GLY A 1 84 ? -25.539 10.368 22.196 1.00 44.88 84 GLY A N 1
ATOM 628 C CA . GLY A 1 84 ? -26.875 9.788 22.112 1.00 44.88 84 GLY A CA 1
ATOM 629 C C . GLY A 1 84 ? -27.634 9.876 23.432 1.00 44.88 84 GLY A C 1
ATOM 630 O O . GLY A 1 84 ? -27.797 8.839 24.056 1.00 44.88 84 GLY A O 1
ATOM 631 N N . VAL A 1 85 ? -28.079 11.090 23.788 1.00 41.59 85 VAL A N 1
ATOM 632 C CA . VAL A 1 85 ? -29.129 11.452 24.781 1.00 41.59 85 VAL A CA 1
ATOM 633 C C . VAL A 1 85 ? -29.095 10.733 26.135 1.00 41.59 85 VAL A C 1
ATOM 635 O O . VAL A 1 85 ? -29.516 9.559 26.216 1.00 41.59 85 VAL A O 1
#

Secondary structure (DSSP, 8-state):
-HHHHHHHHHHHHHHHHHHHHHHHHHHHHHHHHTT--HHHHHHHHHHHHHTTTHHHHHHHHHHHHHHTHHHHHHHHHHHHHHH--